Protein 9HAG (pdb70)

B-factor: mean 49.77, std 20.73, range [23.41, 167.49]

Secondary structure (DSSP, 8-state):
--S-GGGGG-S-SEEEEE-TTS-EEEEEEEEEEEETTEEEEEEEEE-TTS-EEEEEEEEEE-TTS-EEEEEE-TTS-EEEEEEEE-SSSEEEEEEEETTS-EEEEEEEEPP-

Foldseek 3Di:
DADQPCLQVDDAQKKWKAFPVGDIKIKHKDWDDDDNFKTKIWIWIAHPVGDIFIWIKMWGADPVRWIKIWIAGPVGKIKIWTWHDDDSFKIWIWIAIPVRDIGIIMIGHDHD

Solvent-accessible surface area: 6719 Å² total; per-residue (Å²): 109,70,20,88,12,125,48,21,35,32,47,46,100,107,7,33,5,35,85,178,119,45,46,141,5,61,31,53,45,138,26,55,144,70,48,106,113,115,1,57,3,56,17,46,31,66,34,66,152,51,78,88,48,104,7,37,19,10,12,61,62,37,117,137,26,48,6,91,16,56,5,54,35,119,110,60,50,24,1,80,8,28,17,68,73,96,67,100,93,24,25,55,3,48,5,49,68,97,109,47,77,158,49,75,11,41,38,49,98,61,80,157

Structure (mmCIF, N/CA/C/O backbone):
data_9HAG
#
_entry.id   9HAG
#
_cell.length_a   35.140
_cell.length_b   51.280
_cell.length_c   70.720
_cell.angle_alpha   90.000
_cell.angle_beta   90.000
_cell.angle_gamma   90.000
#
_symmetry.space_group_name_H-M   'P 21 21 21'
#
loop_
_entity.id
_entity.type
_entity.pdbx_description
1 polymer BBF-14
2 non-polymer 'HEXAETHYLENE GLYCOL'
3 non-polymer 'POTASSIUM ION'
4 water water
#
loop_
_atom_site.group_PDB
_atom_site.id
_atom_site.type_symbol
_atom_site.label_atom_id
_atom_site.label_alt_id
_atom_site.label_comp_id
_atom_site.label_asym_id
_atom_site.label_entity_id
_atom_site.label_seq_id
_atom_site.pdbx_PDB_ins_code
_atom_site.Cartn_x
_atom_site.Cartn_y
_atom_site.Cartn_z
_atom_site.occupancy
_atom_site.B_iso_or_equiv
_atom_site.auth_seq_id
_atom_site.auth_comp_i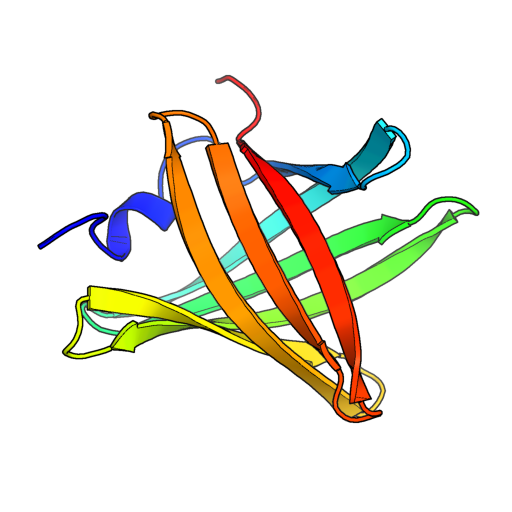d
_atom_site.auth_asym_id
_atom_site.auth_atom_id
_atom_site.pdbx_PDB_model_num
ATOM 1 N N . MET A 1 1 ? 48.75095 29.72676 10.31988 1.000 72.75589 1 MET A N 1
ATOM 2 C CA . MET A 1 1 ? 48.28631 30.92751 11.07230 1.000 71.84064 1 MET A CA 1
ATOM 3 C C . MET A 1 1 ? 46.92602 30.65786 11.69575 1.000 70.78556 1 MET A C 1
ATOM 4 O O . MET A 1 1 ? 46.74584 30.79844 12.90698 1.000 67.03439 1 MET A O 1
ATOM 8 N N . GLY A 1 2 ? 45.97342 30.26016 10.85714 1.000 68.78547 2 GLY A N 1
ATOM 9 C CA . GLY A 1 2 ? 44.64744 29.92277 11.32869 1.000 60.79675 2 GLY A CA 1
ATOM 10 C C . GLY A 1 2 ? 43.70153 31.10165 11.33381 1.000 56.97497 2 GLY A C 1
ATOM 11 O O . GLY A 1 2 ? 43.80749 31.99575 10.49121 1.000 56.50639 2 GLY A O 1
ATOM 15 N N . THR A 1 3 ? 42.77240 31.11478 12.27484 1.000 47.62198 3 THR A N 1
ATOM 16 C CA . THR A 1 3 ? 41.80171 32.19589 12.34288 1.000 44.76997 3 THR A CA 1
ATOM 17 C C . THR A 1 3 ? 42.43438 33.40762 13.01018 1.000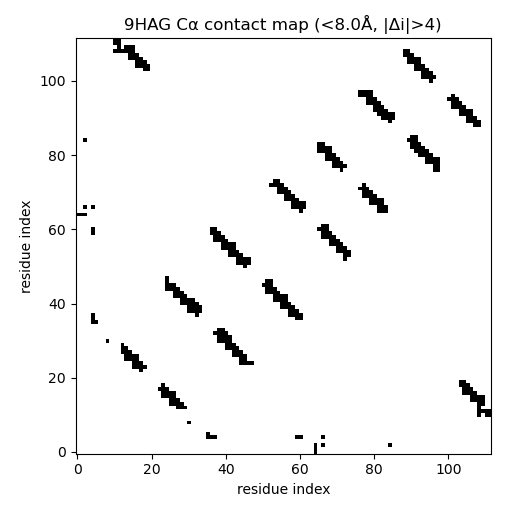 40.91568 3 THR A C 1
ATOM 18 O O . THR A 1 3 ? 42.87292 33.30882 14.16293 1.000 37.51639 3 THR A O 1
ATOM 29 N N . PRO A 1 4 ? 42.51690 34.55184 12.33183 1.000 37.49429 4 PRO A N 1
ATOM 30 C CA . PRO A 1 4 ? 43.03351 35.75663 12.98893 1.000 39.44524 4 PRO A CA 1
ATOM 31 C C . PRO A 1 4 ? 42.16463 36.14360 14.17644 1.000 37.94503 4 PRO A C 1
ATOM 32 O O . PRO A 1 4 ? 40.93535 36.05586 14.12851 1.000 34.70362 4 PRO A O 1
ATOM 43 N N . LEU A 1 5 ? 42.81617 36.59102 15.25001 1.000 32.85603 5 LEU 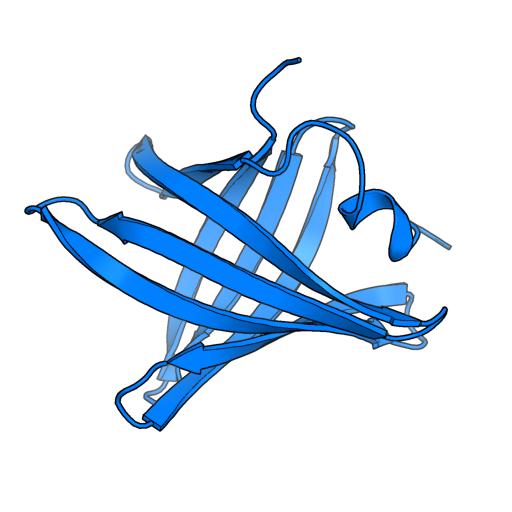A N 1
ATOM 44 C CA . LEU A 1 5 ? 42.06778 36.98894 16.43791 1.000 32.70504 5 LEU A CA 1
ATOM 45 C C . LEU A 1 5 ? 41.01862 38.04555 16.11252 1.000 35.54791 5 LEU A C 1
ATOM 46 O O . LEU A 1 5 ? 39.89017 37.98544 16.61276 1.000 31.01166 5 LEU A O 1
ATOM 62 N N . TRP A 1 6 ? 41.36788 39.03027 15.28112 1.000 29.65312 6 TRP A N 1
ATOM 63 C CA . TRP A 1 6 ? 40.40608 40.09526 15.01256 1.000 29.64852 6 TRP A CA 1
ATOM 64 C C . TRP A 1 6 ? 39.26221 39.64689 14.11646 1.000 34.27617 6 TRP A C 1
ATOM 65 O O . TRP A 1 6 ? 38.29494 40.40284 13.96234 1.000 32.91484 6 TRP A O 1
ATOM 86 N N . ALA A 1 7 ? 39.33167 38.44441 13.52923 1.000 32.46171 7 ALA A N 1
ATOM 87 C CA . ALA A 1 7 ? 38.15840 37.92070 12.83991 1.000 32.73215 7 ALA A CA 1
ATOM 88 C C . ALA A 1 7 ? 36.95112 37.90774 13.76524 1.000 32.06254 7 ALA A C 1
ATOM 89 O O . ALA A 1 7 ? 35.81051 38.07554 13.31609 1.000 33.03653 7 ALA A O 1
ATOM 96 N N . LEU A 1 8 ? 37.18000 37.73146 15.06262 1.000 28.18435 8 LEU A N 1
ATOM 97 C CA . LEU A 1 8 ? 36.07436 37.67365 16.00396 1.000 27.18131 8 LEU A CA 1
ATOM 98 C C . LEU A 1 8 ? 35.35947 39.00946 16.15884 1.000 32.67309 8 LEU A C 1
ATOM 99 O O . LEU A 1 8 ? 34.30160 39.06179 16.80362 1.000 30.71283 8 LEU A O 1
ATOM 115 N N . LEU A 1 9 ? 35.89282 40.08163 15.58128 1.000 28.63035 9 LEU A N 1
ATOM 116 C CA . LEU A 1 9 ? 35.32954 41.40687 15.79091 1.000 30.10825 9 LEU A CA 1
ATOM 117 C C . LEU A 1 9 ? 34.23853 41.77429 14.79952 1.000 36.22674 9 LEU A C 1
ATOM 118 O O . LEU A 1 9 ? 33.58055 42.80369 14.98438 1.000 32.94403 9 LEU A O 1
ATOM 134 N N . GLY A 1 10 ? 34.04317 40.99400 13.74355 1.000 34.56512 10 GLY A N 1
ATOM 135 C CA . GLY A 1 10 ? 33.23995 41.44258 12.63183 1.000 38.45167 10 GLY A CA 1
ATOM 136 C C . GLY A 1 10 ? 31.78731 41.06904 12.76531 1.000 47.75328 10 GLY A C 1
ATOM 137 O O . GLY A 1 10 ? 31.33500 40.53911 13.78376 1.000 40.78446 10 GLY A O 1
ATOM 141 N N . GLY A 1 11 ? 31.05151 41.35611 11.69104 1.000 47.26154 11 GLY A N 1
ATOM 142 C CA . GLY A 1 11 ? 29.68065 40.92437 11.56182 1.000 48.21065 11 GLY A CA 1
ATOM 143 C C . GLY A 1 11 ? 28.86521 41.45289 12.71497 1.000 44.20923 11 GLY A C 1
ATOM 144 O O . GLY A 1 11 ? 29.37814 42.18843 13.56845 1.000 45.86661 11 GLY A O 1
ATOM 148 N N . PRO A 1 12 ? 27.57773 41.11863 12.76543 1.000 43.50983 12 PRO A N 1
ATOM 149 C CA . PRO A 1 12 ?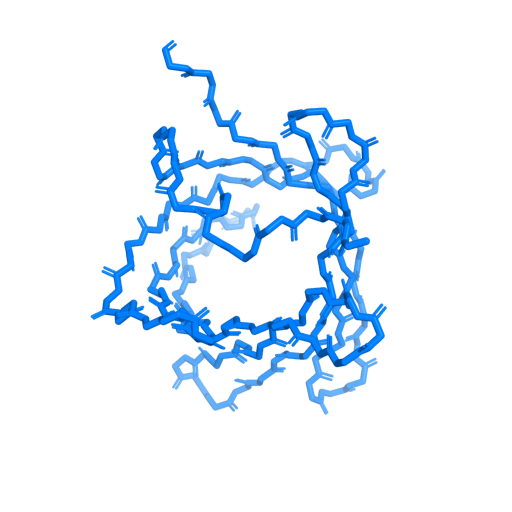 26.78225 41.52038 13.93055 1.000 38.63847 12 PRO A CA 1
ATOM 150 C C . PRO A 1 12 ? 27.34913 40.87566 15.18302 1.000 35.68516 12 PRO A C 1
ATOM 151 O O . PRO A 1 12 ? 27.80736 39.73251 15.15855 1.000 32.47391 12 PRO A O 1
ATOM 162 N N . TRP A 1 13 ? 27.32809 41.61697 16.28345 1.000 32.87527 13 TRP A N 1
ATOM 163 C CA . TRP A 1 13 ? 27.81348 41.09089 17.56047 1.000 33.93712 13 TRP A CA 1
ATOM 164 C C . TRP A 1 13 ? 26.69979 40.33125 18.27895 1.000 34.90185 13 TRP A C 1
ATOM 165 O O . TRP A 1 13 ? 26.23519 40.69237 19.35604 1.000 32.64752 13 TRP A O 1
ATOM 186 N N . ARG A 1 14 ? 26.25330 39.26668 17.62618 1.000 34.75785 14 ARG A N 1
ATOM 187 C CA . ARG A 1 14 ? 25.23262 38.39436 18.17792 1.000 35.70561 14 ARG A CA 1
ATOM 188 C C . ARG A 1 14 ? 25.38150 37.04294 17.50243 1.000 38.86178 14 ARG A C 1
ATOM 189 O O . ARG A 1 14 ? 25.73217 36.96539 16.32155 1.000 37.05579 14 ARG A O 1
ATOM 210 N N . GLY A 1 15 ? 25.16684 35.98990 18.27077 1.000 33.54979 15 GLY A N 1
ATOM 211 C CA . GLY A 1 15 ? 25.29590 34.65909 17.73145 1.000 35.90725 15 GLY A CA 1
ATOM 212 C C . GLY A 1 15 ? 24.39215 33.70610 18.46621 1.000 34.66580 15 GLY A C 1
ATOM 213 O O . GLY A 1 15 ? 23.62117 34.11882 19.33487 1.000 33.66452 15 GLY A O 1
ATOM 217 N N . THR A 1 16 ? 24.46934 32.42938 18.11278 1.000 34.89741 16 THR A N 1
ATOM 218 C CA . THR A 1 16 ? 23.71170 31.38878 18.78211 1.000 34.03984 16 THR A CA 1
ATOM 219 C C . THR A 1 16 ? 24.65986 30.26623 19.17063 1.000 31.12424 16 THR A C 1
ATOM 220 O O . THR A 1 16 ? 25.47731 29.82933 18.35417 1.000 31.19292 16 THR A O 1
ATOM 231 N N . ALA A 1 17 ? 24.53904 29.80606 20.41197 1.000 28.93546 17 ALA A N 1
ATOM 232 C CA . ALA A 1 17 ? 25.21316 28.60129 20.87262 1.000 28.90802 17 ALA A CA 1
ATOM 233 C C . ALA A 1 17 ? 24.26146 27.42414 20.70191 1.000 31.90871 17 ALA A C 1
ATOM 234 O O . ALA A 1 17 ? 23.10763 27.50259 21.11934 1.000 31.78765 17 ALA A O 1
ATOM 241 N N . THR A 1 18 ? 24.73951 26.34278 20.09594 1.000 30.43271 18 THR A N 1
ATOM 242 C CA . THR A 1 18 ? 23.98012 25.10238 19.99186 1.000 28.30641 18 THR A CA 1
ATOM 243 C C . THR A 1 18 ? 24.65677 24.04475 20.85051 1.000 31.06934 18 THR A C 1
ATOM 244 O O . THR A 1 18 ? 25.86851 23.81072 20.72899 1.000 28.56039 18 THR A O 1
ATOM 255 N N . TYR A 1 19 ? 23.87854 23.43378 21.72811 1.000 31.90096 19 TYR A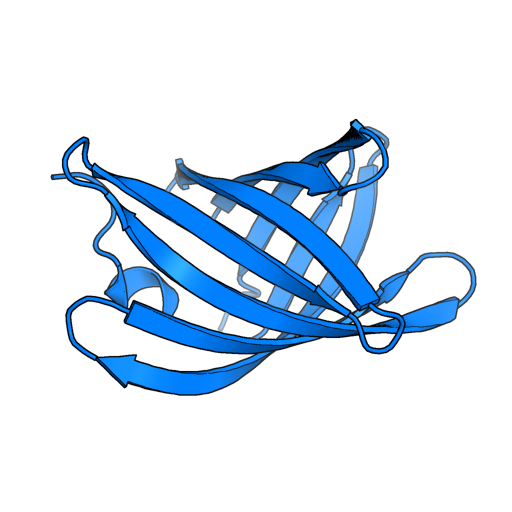 N 1
ATOM 256 C CA . TYR A 1 19 ? 24.34322 22.38358 22.60777 1.000 32.10544 19 TYR A CA 1
ATOM 257 C C . TYR A 1 19 ? 24.17423 21.02170 21.94596 1.000 33.04187 19 TYR A C 1
ATOM 258 O O . TYR A 1 19 ? 23.56063 20.87491 20.88844 1.000 34.10088 19 TYR A O 1
ATOM 276 N N . GLU A 1 20 ? 24.70050 20.00848 22.62577 1.000 35.37800 20 GLU A N 1
ATOM 277 C CA . GLU A 1 20 ? 24.71267 18.65617 22.09232 1.000 37.44295 20 GLU A CA 1
ATOM 278 C C . GLU A 1 20 ? 23.30956 18.14430 21.79641 1.000 39.06493 20 GLU A C 1
ATOM 279 O O . GLU A 1 20 ? 23.10536 17.40202 20.82776 1.000 37.19829 20 GLU A O 1
ATOM 291 N N . ASP A 1 21 ? 22.32933 18.52545 22.60432 1.000 35.97184 21 ASP A N 1
ATOM 292 C CA . ASP A 1 21 ? 20.97715 18.02173 22.42113 1.000 40.47202 21 ASP A CA 1
ATOM 293 C C . ASP A 1 21 ? 20.15139 18.87937 21.46992 1.000 40.22282 21 ASP A C 1
ATOM 294 O O . ASP A 1 21 ? 18.94846 18.64410 21.33617 1.000 38.21332 21 ASP A O 1
ATOM 303 N N . GLY A 1 22 ? 20.76399 19.85937 20.80975 1.000 37.50452 22 GLY A N 1
ATOM 304 C CA . GLY A 1 22 ? 20.05937 20.70220 19.87508 1.000 38.24241 22 GLY A CA 1
ATOM 305 C C . GLY A 1 22 ? 19.53509 21.99086 20.46135 1.000 39.86991 22 GLY A C 1
ATOM 306 O O . GLY A 1 22 ? 19.08046 22.85616 19.70189 1.000 37.72276 22 GLY A O 1
ATOM 310 N N . THR A 1 23 ? 19.57046 22.13545 21.78340 1.000 36.23804 23 THR A N 1
ATOM 311 C CA . THR A 1 23 ? 19.15793 23.37715 22.41739 1.000 38.98998 23 THR A CA 1
ATOM 312 C C . THR A 1 23 ? 20.02146 24.53549 21.93130 1.000 33.52432 23 THR A C 1
ATOM 313 O O . THR A 1 23 ? 21.23346 24.39690 21.74009 1.000 36.21021 23 THR A O 1
ATOM 324 N N . LYS A 1 24 ? 19.39186 25.68539 21.73253 1.000 30.52384 24 LYS A N 1
ATOM 325 C CA . LYS A 1 24 ? 20.08939 26.88111 21.28448 1.000 33.46840 24 LYS A CA 1
ATOM 326 C C . LYS A 1 24 ? 19.89949 28.00515 22.28874 1.000 34.75695 24 LYS A C 1
ATOM 327 O O . LYS A 1 24 ? 18.83338 28.14025 22.90333 1.000 33.32540 24 LYS A O 1
ATOM 346 N N . VAL A 1 25 ? 20.95223 28.79501 22.44753 1.000 33.75760 25 VAL A N 1
ATOM 347 C CA . VAL A 1 25 ? 20.98603 29.93751 23.34515 1.000 35.90891 25 VAL A CA 1
ATOM 348 C C . VAL A 1 25 ? 21.50646 31.11431 22.54014 1.000 36.38167 25 VAL A C 1
ATOM 349 O O . VAL A 1 25 ? 22.43121 30.96557 21.73262 1.000 34.69896 25 VAL A O 1
ATOM 362 N N . THR A 1 26 ? 20.90248 32.27619 22.74100 1.000 35.26853 26 THR A N 1
ATOM 363 C CA . THR A 1 26 ? 21.32776 33.47423 22.03919 1.000 34.05511 26 THR A CA 1
ATOM 364 C C . THR A 1 26 ? 22.42976 34.14236 22.84745 1.000 34.59071 26 THR A C 1
ATOM 365 O O . THR A 1 26 ? 22.32401 34.27263 24.07208 1.000 33.26205 26 THR A O 1
ATOM 376 N N . LEU A 1 27 ? 23.49242 34.54128 22.15892 1.000 31.17215 27 LEU A N 1
ATOM 377 C CA . LEU A 1 27 ? 24.57956 35.30273 22.75264 1.000 32.49249 27 LEU A CA 1
ATOM 378 C C . LEU A 1 27 ? 24.57397 36.70154 22.15441 1.000 34.52629 27 LEU A C 1
ATOM 379 O O . LEU A 1 27 ? 24.61097 36.85594 20.92802 1.000 35.95876 27 LEU A O 1
ATOM 395 N N . ASP A 1 28 ? 24.52247 37.70840 23.01823 1.000 36.89230 28 ASP A N 1
ATOM 396 C CA . ASP A 1 28 ? 24.69899 39.10758 22.64711 1.000 37.79467 28 ASP A CA 1
ATOM 397 C C . ASP A 1 28 ? 25.95403 39.61384 23.34247 1.000 37.95090 28 ASP A C 1
ATOM 398 O O . ASP A 1 28 ? 26.11998 39.39810 24.54658 1.000 39.17875 28 ASP A O 1
ATOM 407 N N . TYR A 1 29 ? 26.84885 40.26211 22.59960 1.000 36.84341 29 TYR A N 1
ATOM 408 C CA . TYR A 1 29 ? 28.11260 40.66372 23.20254 1.000 35.87443 29 TYR A CA 1
ATOM 409 C C . TYR A 1 29 ? 28.51637 42.06104 22.74424 1.000 37.50117 29 TYR A C 1
ATOM 410 O O . TYR A 1 29 ? 27.99353 42.61513 21.77289 1.000 34.30846 29 TYR A O 1
ATOM 428 N N . ARG A 1 30 ? 29.43496 42.63968 23.50909 1.000 31.21102 30 ARG A N 1
ATOM 429 C CA . ARG A 1 30 ? 29.94235 43.97911 23.24758 1.000 31.95573 30 ARG A CA 1
ATOM 430 C C . ARG A 1 30 ? 31.41736 43.98738 23.59843 1.000 34.39074 30 ARG A C 1
ATOM 431 O O . ARG A 1 30 ? 31.77147 43.70875 24.74775 1.000 33.37949 30 ARG A O 1
ATOM 452 N N . TYR A 1 31 ? 32.26337 44.30345 22.62144 1.000 31.22909 31 TYR A N 1
ATOM 453 C CA . TYR A 1 31 ? 33.69474 44.39925 22.87669 1.000 29.67083 31 TYR A CA 1
ATOM 454 C C . TYR A 1 31 ? 33.99150 45.67813 23.64100 1.000 32.33255 31 TYR A C 1
ATOM 455 O O . TYR A 1 31 ? 33.47911 46.75577 23.31009 1.000 34.43606 31 TYR A O 1
ATOM 473 N N . THR A 1 32 ? 34.80176 45.54496 24.68722 1.000 30.74795 32 THR A N 1
ATOM 474 C CA . THR A 1 32 ? 35.15797 46.64733 25.55871 1.000 34.55052 32 THR A CA 1
ATOM 475 C C . THR A 1 32 ? 36.63009 47.00842 25.47269 1.000 36.77389 32 THR A C 1
ATOM 476 O O . THR A 1 32 ? 36.98915 48.15007 25.77491 1.000 39.85307 32 THR A O 1
ATOM 487 N N . ARG A 1 33 ? 37.47706 46.07883 25.04401 1.000 30.33351 33 ARG A N 1
ATOM 488 C CA . ARG A 1 33 ? 38.89106 46.33570 24.83870 1.000 33.32331 33 ARG A CA 1
ATOM 489 C C . ARG A 1 33 ? 39.34327 45.57728 23.60686 1.000 30.40270 33 ARG A C 1
ATOM 490 O O . ARG A 1 33 ? 39.00878 44.40156 23.43461 1.000 32.01237 33 ARG A O 1
ATOM 511 N N . VAL A 1 34 ? 40.10558 46.25088 22.75143 1.000 33.31106 34 VAL A N 1
ATOM 512 C CA . VAL A 1 34 ? 40.65628 45.61902 21.56084 1.000 29.38658 34 VAL A CA 1
ATOM 513 C C . VAL A 1 34 ? 42.10651 46.05065 21.41520 1.000 32.94791 34 VAL A C 1
ATOM 514 O O . VAL A 1 34 ? 42.39593 47.24815 21.31674 1.000 33.29405 34 VAL A O 1
ATOM 527 N N . SER A 1 35 ? 43.01408 45.08874 21.41840 1.000 31.61357 35 SER A N 1
ATOM 528 C CA . SER A 1 35 ? 44.40645 45.31600 21.06492 1.000 33.17959 35 SER A CA 1
ATOM 529 C C . SER A 1 35 ? 44.81250 44.21878 20.10764 1.000 31.52403 35 SER A C 1
ATOM 530 O O . SER A 1 35 ? 44.10119 43.21444 19.96280 1.000 32.83731 35 SER A O 1
ATOM 538 N N . PRO A 1 36 ? 45.92974 44.38407 19.39660 1.000 36.73014 36 PRO A N 1
ATOM 539 C CA . PRO A 1 36 ? 46.34895 43.35272 18.43526 1.000 36.90267 36 PRO A CA 1
ATOM 540 C C . PRO A 1 36 ? 46.38760 41.95632 19.02571 1.000 36.69141 36 PRO A C 1
ATOM 541 O O . PRO A 1 36 ? 46.13996 40.97235 18.30834 1.000 35.42504 36 PRO A O 1
ATOM 552 N N . ASP A 1 37 ? 46.66656 41.83598 20.32104 1.000 33.55680 37 ASP A N 1
ATOM 553 C CA . ASP A 1 37 ? 46.88376 40.53396 20.93477 1.000 39.39599 37 ASP A CA 1
ATOM 554 C C . ASP A 1 37 ? 45.83671 40.16684 21.97370 1.000 37.57405 37 ASP A C 1
ATOM 555 O O . ASP A 1 37 ? 45.94242 39.09932 22.58119 1.000 35.21628 37 ASP A O 1
ATOM 564 N N . ARG A 1 38 ? 44.81872 40.99580 22.19512 1.000 35.38062 38 ARG A N 1
ATOM 565 C CA . ARG A 1 38 ? 43.84909 40.61503 23.21221 1.000 29.59588 38 ARG A CA 1
ATOM 566 C C . ARG A 1 38 ? 42.54123 41.36091 23.01015 1.000 28.86393 38 ARG A C 1
ATOM 567 O O . ARG A 1 38 ? 42.53065 42.56092 22.71872 1.000 30.27486 38 ARG A O 1
ATOM 588 N N . LEU A 1 39 ? 41.44895 40.62903 23.16810 1.000 31.73197 39 LEU A N 1
ATOM 589 C CA . LEU A 1 39 ? 40.11128 41.19337 23.14388 1.000 29.76583 39 LEU A CA 1
ATOM 590 C C . LEU A 1 39 ? 39.44801 40.97319 24.49215 1.000 31.49147 39 LEU A C 1
ATOM 591 O O . LEU A 1 39 ? 39.75666 40.01687 25.20751 1.000 28.61202 39 LEU A O 1
ATOM 607 N N . ARG A 1 40 ? 38.52873 41.86871 24.83355 1.000 31.92740 40 ARG A N 1
ATOM 608 C CA . ARG A 1 40 ? 37.65862 41.65179 25.97319 1.000 31.38333 40 ARG A CA 1
ATOM 609 C C . ARG A 1 40 ? 36.24213 42.01202 25.56753 1.000 27.03670 40 ARG A C 1
ATOM 610 O 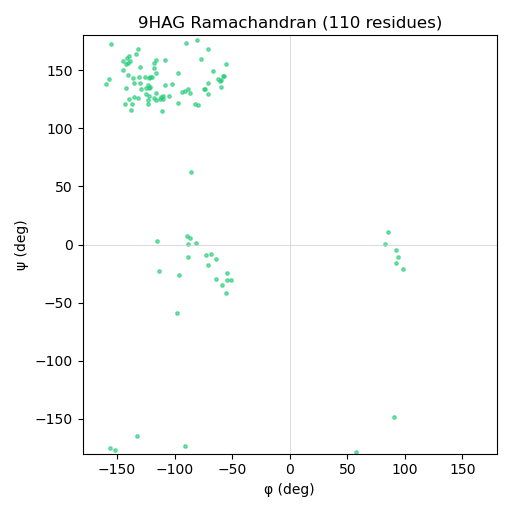O . ARG A 1 40 ? 36.02898 43.01250 24.88398 1.000 28.83298 40 ARG A O 1
ATOM 631 N N . ALA A 1 41 ? 35.27739 41.20455 25.99708 1.000 32.46913 41 ALA A N 1
ATOM 632 C CA . ALA A 1 41 ? 33.88116 41.46196 25.67464 1.000 28.71936 41 ALA A CA 1
ATOM 633 C C . ALA A 1 41 ? 32.99827 41.15590 26.87475 1.000 34.61282 41 ALA A C 1
ATOM 634 O O . ALA A 1 41 ? 33.27748 40.25114 27.65838 1.000 32.30699 41 ALA A O 1
ATOM 641 N N . ASP A 1 42 ? 31.93489 41.93942 27.02024 1.000 33.61206 42 ASP A N 1
ATOM 642 C CA . ASP A 1 42 ? 30.84678 41.59404 27.92165 1.000 35.21844 42 ASP A CA 1
ATOM 643 C C . ASP A 1 42 ? 29.82124 40.79758 27.12847 1.000 35.47452 42 ASP A C 1
ATOM 644 O O . ASP A 1 42 ? 29.45562 41.18389 26.01470 1.000 33.77756 42 ASP A O 1
ATOM 653 N N . VAL A 1 43 ? 29.37861 39.67853 27.68915 1.000 35.91954 43 VAL A N 1
ATOM 654 C CA . VAL A 1 43 ? 28.51583 38.73852 26.98504 1.000 37.04283 43 VAL A CA 1
ATOM 655 C C . VAL A 1 43 ? 27.26835 38.51256 27.81839 1.000 37.87293 43 VAL A C 1
ATOM 656 O O . VAL A 1 43 ? 27.36116 38.29936 29.03016 1.000 41.61364 43 VAL A 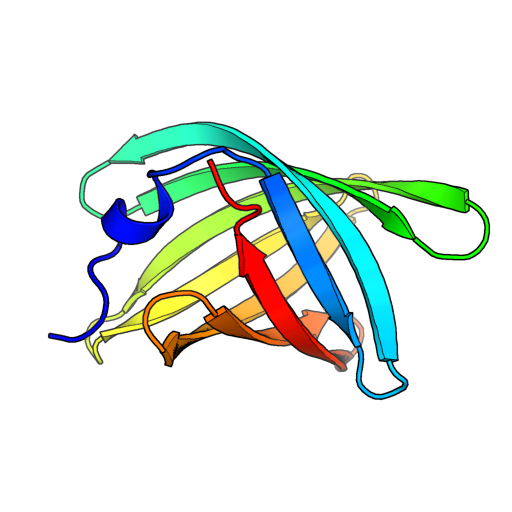O 1
ATOM 669 N N . THR A 1 44 ? 26.10886 38.54825 27.17173 1.000 40.92570 44 THR A N 1
ATOM 670 C CA . THR A 1 44 ? 24.84406 38.22072 27.80961 1.000 43.20410 44 THR A CA 1
ATOM 671 C C . THR A 1 44 ? 24.19418 37.07635 27.04807 1.000 40.44213 44 THR A C 1
ATOM 672 O O . THR A 1 44 ? 24.14085 37.09393 25.81632 1.000 39.33941 44 THR A O 1
ATOM 683 N N . TYR A 1 45 ? 23.68763 36.09531 27.77325 1.000 42.71873 45 TYR A N 1
ATOM 684 C CA . TYR A 1 45 ? 22.90536 35.04208 27.15216 1.000 47.88148 45 TYR A CA 1
ATOM 685 C C . TYR A 1 45 ? 21.81565 34.63491 28.12489 1.000 54.59217 45 TYR A C 1
ATOM 686 O O . TYR A 1 45 ? 21.96818 34.76132 29.34260 1.000 55.23303 45 TYR A O 1
ATOM 704 N N . THR A 1 46 ? 20.69568 34.19379 27.57853 1.000 59.06219 46 THR A N 1
ATOM 705 C CA . THR A 1 46 ? 19.59536 33.69895 28.38950 1.000 67.85091 46 THR A CA 1
ATOM 706 C C . THR A 1 46 ? 19.47432 32.19829 28.17415 1.000 73.47662 46 THR A C 1
ATOM 707 O O . THR A 1 46 ? 19.15438 31.75008 27.06725 1.000 68.32976 46 THR A O 1
ATOM 718 N N . THR A 1 47 ? 19.72191 31.43141 29.23575 1.000 79.90612 47 THR A N 1
ATOM 719 C CA . THR A 1 47 ? 19.68715 29.98905 29.15180 1.000 88.56765 47 THR A CA 1
ATOM 720 C C . THR A 1 47 ? 18.25424 29.50799 28.97859 1.000 102.66754 47 THR A C 1
ATOM 721 O O . THR A 1 47 ? 17.29861 30.27149 29.14075 1.000 92.86805 47 THR A O 1
ATOM 732 N N . PRO A 1 48 ? 18.07712 28.23134 28.65259 1.000 137.66528 48 PRO A N 1
ATOM 733 C CA . PRO A 1 48 ? 16.76006 27.60856 28.83178 1.000 139.55047 48 PRO A CA 1
ATOM 734 C C . PRO A 1 48 ? 16.34225 27.73912 30.28652 1.000 140.31866 48 PRO A C 1
ATOM 735 O O . PRO A 1 48 ? 17.17848 27.69126 31.19119 1.000 139.08324 48 PRO A O 1
ATOM 746 N N . ASP A 1 49 ? 15.04312 27.91500 30.51135 1.000 125.61136 49 ASP A N 1
ATOM 747 C CA . ASP A 1 49 ? 14.45271 28.12332 31.82879 1.000 121.43355 49 ASP A CA 1
ATOM 748 C C . ASP A 1 49 ? 14.57131 29.58789 32.24074 1.000 117.63652 49 ASP A C 1
ATOM 749 O O . ASP A 1 49 ? 14.17451 29.93436 33.36058 1.000 117.60216 49 ASP A O 1
ATOM 758 N N . GLY A 1 50 ? 15.14438 30.44915 31.40202 1.000 112.37496 50 GLY A N 1
ATOM 759 C CA . GLY A 1 50 ? 14.95444 31.87721 31.53476 1.000 101.46614 50 GLY A CA 1
ATOM 760 C C . GLY A 1 50 ? 15.96761 32.62914 32.36812 1.000 93.32198 50 GLY A C 1
ATOM 761 O O . GLY A 1 50 ? 15.87357 33.86150 32.45130 1.000 84.52410 50 GLY A O 1
ATOM 765 N N . THR A 1 51 ? 16.91184 31.94769 33.00953 1.000 102.04413 51 THR A N 1
ATOM 766 C CA . THR A 1 51 ? 17.97703 32.67104 33.68709 1.000 103.98541 51 THR A CA 1
ATOM 767 C C . THR A 1 51 ? 18.73601 33.51467 32.67005 1.000 100.88103 51 THR A C 1
ATOM 768 O O . THR A 1 51 ? 19.04140 33.05677 31.56595 1.000 98.17639 51 THR A O 1
ATOM 779 N N . THR A 1 52 ? 19.02116 34.76133 33.03085 1.000 88.58114 52 THR A N 1
ATOM 780 C CA . THR A 1 52 ? 19.86479 35.62758 32.21998 1.000 70.67806 52 THR A CA 1
ATOM 781 C C . THR A 1 52 ? 21.22939 35.72554 32.88491 1.000 66.04511 52 THR A C 1
ATOM 782 O O . THR A 1 52 ? 21.32452 36.01971 34.08183 1.000 68.76079 52 THR A O 1
ATOM 793 N N . LEU A 1 53 ? 22.27863 35.46448 32.11371 1.000 62.95316 53 LEU A N 1
ATOM 794 C CA . LEU A 1 53 ? 23.63591 35.43255 32.63318 1.000 58.31061 53 LEU A CA 1
ATOM 795 C C . LEU A 1 53 ? 24.49660 36.43200 31.88351 1.000 52.49709 53 LEU A C 1
ATOM 796 O O . LEU A 1 53 ? 24.33472 36.62606 30.67620 1.000 51.01915 53 LEU A O 1
ATOM 812 N N . GLU A 1 54 ? 25.40476 37.06199 32.61381 1.000 51.02699 54 GLU A N 1
ATOM 813 C CA . GLU A 1 54 ? 26.38984 37.97092 32.05821 1.000 44.80703 54 GLU A CA 1
ATOM 814 C C . GLU A 1 54 ? 27.76443 37.41441 32.37751 1.000 45.31868 54 GLU A C 1
ATOM 815 O O . GLU A 1 54 ? 27.96438 36.78955 33.42258 1.000 48.52953 54 GLU A O 1
ATOM 827 N N . ALA A 1 55 ? 28.69148 37.59639 31.45049 1.000 42.27566 55 ALA A N 1
ATOM 828 C CA . ALA A 1 55 ? 30.07269 37.21926 31.66907 1.000 42.18814 55 ALA A CA 1
ATOM 829 C C . ALA A 1 55 ? 30.94750 38.27084 31.01244 1.000 41.57247 55 ALA A C 1
ATOM 830 O O . ALA A 1 55 ? 30.52793 38.98120 30.09232 1.000 40.77033 55 ALA A O 1
ATOM 837 N N . THR A 1 56 ? 32.16292 38.37497 31.52801 1.000 37.76810 56 THR A N 1
ATOM 838 C CA . THR A 1 56 ? 33.22503 39.16652 30.93193 1.000 36.94076 56 THR A CA 1
ATOM 839 C C . THR A 1 56 ? 34.24062 38.17257 30.39474 1.000 38.78347 56 THR A C 1
ATOM 840 O O . THR A 1 56 ? 34.71997 37.32068 31.14757 1.000 37.14631 56 THR A O 1
ATOM 851 N N . VAL A 1 57 ? 34.56680 38.27465 29.10877 1.000 35.49744 57 VAL A N 1
ATOM 852 C CA . VAL A 1 57 ? 35.38056 37.27006 28.43452 1.000 34.48314 57 VAL A CA 1
ATOM 853 C C . VAL A 1 57 ? 36.61515 37.93515 27.84549 1.000 33.92220 57 VAL A C 1
ATOM 854 O O . VAL A 1 57 ? 36.50873 38.92830 27.11866 1.000 33.61506 57 VAL A O 1
ATOM 867 N N . ASP A 1 58 ? 37.77974 37.37957 28.16203 1.000 36.59513 58 ASP A N 1
ATOM 868 C CA . ASP A 1 58 ? 39.04336 37.76179 27.55145 1.000 32.37065 58 ASP A CA 1
ATOM 869 C C . ASP A 1 58 ? 39.43565 36.71887 26.51745 1.000 31.02897 58 ASP A C 1
ATOM 870 O O . ASP A 1 58 ? 39.28193 35.51462 26.74253 1.000 29.97459 58 ASP A O 1
ATOM 879 N N . LEU A 1 59 ? 39.92809 37.18481 25.37868 1.000 29.77576 59 LEU A N 1
ATOM 880 C CA . LEU A 1 59 ? 40.28475 36.28857 24.29245 1.000 32.71096 59 LEU A CA 1
ATOM 881 C C . LEU A 1 59 ? 41.67935 36.62306 23.79066 1.000 29.56468 59 LEU A C 1
ATOM 882 O O . LEU A 1 59 ? 42.06778 37.79109 23.74110 1.000 28.80644 59 LEU A O 1
ATOM 898 N N . TRP A 1 60 ? 42.42552 35.59218 23.41318 1.000 27.95659 60 TRP A N 1
ATOM 899 C CA . TRP A 1 60 ? 43.75938 35.78597 22.86058 1.000 28.61105 60 TRP A CA 1
ATOM 900 C C . TRP A 1 60 ? 44.06819 34.57223 22.00109 1.000 30.12051 60 TRP A C 1
ATOM 901 O O . TRP A 1 60 ? 43.32277 33.59617 21.98359 1.000 27.07154 60 TRP A O 1
ATOM 922 N N . LYS A 1 61 ? 45.18874 34.64150 21.29471 1.000 30.98887 61 LYS A N 1
ATOM 923 C CA . LYS A 1 61 ? 45.63694 33.56472 20.42210 1.000 33.21129 61 LYS A CA 1
ATOM 924 C C . LYS A 1 61 ? 47.02650 33.16620 20.88750 1.000 30.98739 61 LYS A C 1
ATOM 925 O O . LYS A 1 61 ? 47.92501 34.01267 20.95989 1.000 30.39785 61 LYS A O 1
ATOM 944 N N . ASP A 1 62 ? 47.18677 31.90697 21.26865 1.000 33.36639 62 ASP A N 1
ATOM 945 C CA . ASP A 1 62 ? 48.46912 31.48339 21.80262 1.000 34.49344 62 ASP A CA 1
ATOM 946 C C . ASP A 1 62 ? 49.43043 31.21851 20.64565 1.000 35.25870 62 ASP A C 1
ATOM 947 O O . ASP A 1 62 ? 49.07531 31.31625 19.46449 1.000 34.31367 62 ASP A O 1
ATOM 956 N N . ALA A 1 63 ? 50.67566 30.89576 20.99176 1.000 37.76957 63 ALA A N 1
ATOM 957 C CA . ALA A 1 63 ? 51.71820 30.78504 19.98093 1.000 39.02449 63 ALA A CA 1
ATOM 958 C C . ALA A 1 63 ? 51.54172 29.56091 19.09192 1.000 38.90833 63 ALA A C 1
ATOM 959 O O . ALA A 1 63 ? 52.15679 29.49983 18.01881 1.000 37.13820 63 ALA A O 1
ATOM 966 N N . ASN A 1 64 ? 50.74902 28.57278 19.52160 1.000 33.41004 64 ASN A N 1
ATOM 967 C CA . ASN A 1 64 ? 50.37071 27.47178 18.64280 1.000 35.53798 64 ASN A CA 1
ATOM 968 C C . ASN A 1 64 ? 49.21763 27.85439 17.72898 1.000 36.46579 64 ASN A C 1
ATOM 969 O O . ASN A 1 64 ? 48.75894 27.01955 16.94313 1.000 39.78129 64 ASN A O 1
ATOM 980 N N . GLY A 1 65 ? 48.73925 29.08835 17.82184 1.000 35.72279 65 GLY A N 1
ATOM 981 C CA . GLY A 1 65 ? 47.65551 29.55408 16.98670 1.000 38.71851 65 GLY A CA 1
ATOM 982 C C . GLY A 1 65 ? 46.27274 29.24814 17.50653 1.000 34.45836 65 GLY A C 1
ATOM 983 O O . GLY A 1 65 ? 45.29586 29.43759 16.77156 1.000 38.46582 65 GLY A O 1
ATOM 987 N N . VAL A 1 66 ? 46.15551 28.79544 18.74725 1.000 33.15517 66 VAL A N 1
ATOM 988 C CA . VAL A 1 66 ? 44.87031 28.42362 19.32084 1.000 31.32125 66 VAL A CA 1
ATOM 989 C C . VAL A 1 66 ? 44.22814 29.66401 19.91665 1.000 29.72787 66 VAL A C 1
ATOM 990 O O . VAL A 1 66 ? 44.86180 30.39711 20.68327 1.000 29.34678 66 VAL A O 1
ATOM 1003 N N . ILE A 1 67 ? 42.96690 29.89872 19.57430 1.000 28.23793 67 ILE A N 1
ATOM 1004 C CA . ILE A 1 67 ? 42.21204 30.96338 20.21699 1.000 25.52044 67 ILE A CA 1
ATOM 1005 C C . ILE A 1 67 ? 41.68283 30.43593 21.54357 1.000 26.19401 67 ILE A C 1
ATOM 1006 O O . ILE A 1 67 ? 40.97743 29.42352 21.59228 1.000 27.82661 67 ILE A O 1
ATOM 1022 N N . ARG A 1 68 ? 42.07017 31.09788 22.62341 1.000 29.61319 68 ARG A N 1
ATOM 1023 C CA . ARG A 1 68 ? 41.69916 30.72843 23.97436 1.000 27.63113 68 ARG A CA 1
ATOM 1024 C C . ARG A 1 68 ? 40.89038 31.85585 24.58590 1.000 28.01615 68 ARG A C 1
ATOM 1025 O O . ARG A 1 68 ? 40.98086 33.00920 24.15916 1.000 25.50160 68 ARG A O 1
ATOM 1046 N N . TYR A 1 69 ? 40.08117 31.51274 25.58206 1.000 28.89441 69 TYR A N 1
ATOM 1047 C CA . TYR A 1 69 ? 39.32647 32.52204 26.30176 1.000 27.45150 69 TYR A CA 1
ATOM 1048 C C . TYR A 1 69 ? 39.28090 32.18188 27.78090 1.000 29.71327 69 TYR A C 1
ATOM 1049 O O . TYR A 1 69 ? 39.49993 31.04173 28.19722 1.000 31.36184 69 TYR A O 1
ATOM 1067 N N . HIS A 1 70 ? 38.98707 33.21087 28.56664 1.000 31.58174 70 HIS A N 1
ATOM 1068 C CA . HIS A 1 70 ? 38.80685 33.10346 30.00440 1.000 33.24727 70 HIS A CA 1
ATOM 1069 C C . HIS A 1 70 ? 37.60512 33.96285 30.35961 1.000 33.18017 70 HIS A C 1
ATOM 1070 O O . HIS A 1 70 ? 37.62961 35.17645 30.14086 1.000 33.57816 70 HIS A O 1
ATOM 1084 N N . ALA A 1 71 ? 36.54767 33.33233 30.85996 1.000 36.37112 71 ALA A N 1
ATOM 1085 C CA . ALA A 1 71 ? 35.29430 34.00642 31.17253 1.000 34.92327 71 ALA A CA 1
ATOM 1086 C C . ALA A 1 71 ? 35.13194 34.08814 32.68267 1.000 38.71828 71 ALA A C 1
ATOM 1087 O O . ALA A 1 71 ? 35.42349 33.12693 33.39792 1.000 37.39763 71 ALA A O 1
ATOM 1094 N N . THR A 1 72 ? 34.68644 35.24261 33.17007 1.000 38.03485 72 THR A N 1
ATOM 1095 C CA . THR A 1 72 ? 34.40008 35.42739 34.58374 1.000 38.16283 72 THR A CA 1
ATOM 1096 C C . THR A 1 72 ? 32.95558 35.88290 34.74120 1.000 42.24831 72 THR A C 1
ATOM 1097 O O . THR A 1 72 ? 32.46191 36.69963 33.95901 1.000 39.53929 72 THR A O 1
ATOM 1108 N N . TYR A 1 73 ? 32.27298 35.31597 35.72349 1.000 39.05797 73 TYR A N 1
ATOM 1109 C CA . TYR A 1 73 ? 30.87791 35.60575 35.98657 1.000 43.35255 73 TYR A CA 1
ATOM 1110 C C . TYR A 1 73 ? 30.73827 36.43061 37.25297 1.000 48.14547 73 TYR A C 1
ATOM 1111 O O . TYR A 1 73 ? 31.63674 36.45314 38.10106 1.000 51.51307 73 TYR A O 1
ATOM 1129 N N . PRO A 1 74 ? 29.62507 37.12727 37.41276 1.000 48.52555 74 PRO A N 1
ATOM 1130 C CA . PRO A 1 74 ? 29.45329 37.98492 38.59338 1.000 48.59818 74 PRO A CA 1
ATOM 1131 C C . PRO A 1 74 ? 29.64248 37.26980 39.92429 1.000 50.42591 74 PRO A C 1
ATOM 1132 O O . PRO A 1 74 ? 29.97270 37.89945 40.93773 1.000 49.98385 74 PRO A O 1
ATOM 1143 N N . ASP A 1 75 ? 29.43284 35.95917 39.94626 1.000 51.79072 75 ASP A N 1
ATOM 1144 C CA . ASP A 1 75 ? 29.49636 35.21583 41.19795 1.000 57.00614 75 ASP A CA 1
ATOM 1145 C C . ASP A 1 75 ? 30.89620 34.72186 41.54233 1.000 58.16049 75 ASP A C 1
ATOM 1146 O O . ASP A 1 75 ? 31.06565 34.06852 42.57772 1.000 61.29160 75 ASP A O 1
ATOM 1155 N N . GLY A 1 76 ? 31.89133 35.00992 40.71259 1.000 60.27178 76 GLY A N 1
ATOM 1156 C CA . GLY A 1 76 ? 33.24187 34.55392 40.92552 1.000 63.09420 76 GLY A CA 1
ATOM 1157 C C . GLY A 1 76 ? 33.61281 33.32280 40.12903 1.000 58.84052 76 GLY A C 1
ATOM 1158 O O . GLY A 1 76 ? 34.80636 33.07480 39.92146 1.000 62.86756 76 GLY A O 1
ATOM 1162 N N . THR A 1 77 ? 32.62830 32.54465 39.68464 1.000 57.97626 77 THR A N 1
ATOM 1163 C CA . THR A 1 77 ? 32.92804 31.40485 38.83452 1.000 53.07769 77 THR A CA 1
ATOM 1164 C C . THR A 1 77 ? 33.72547 31.85730 37.61275 1.000 50.30913 77 THR A C 1
ATOM 1165 O O . THR A 1 77 ? 33.67815 33.01779 37.19562 1.000 49.81569 77 THR A O 1
ATOM 1176 N N . SER A 1 78 ? 34.47958 30.92226 37.04479 1.000 49.02440 78 SER A N 1
ATOM 1177 C 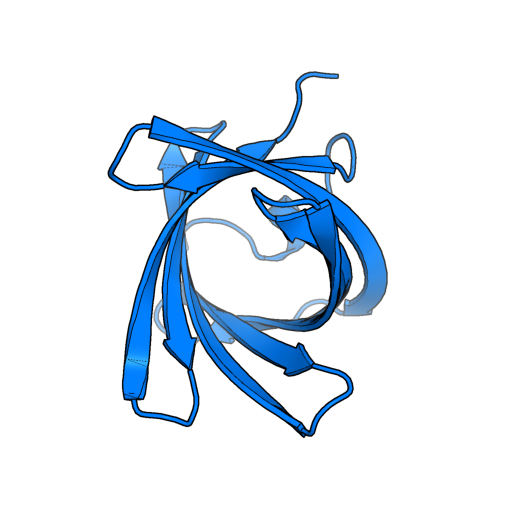CA . SER A 1 78 ? 35.28461 31.18457 35.86272 1.000 48.44280 78 SER A CA 1
ATOM 1178 C C . SER A 1 78 ? 35.17476 29.99831 34.91887 1.000 46.89656 78 SER A C 1
ATOM 1179 O O . SER A 1 78 ? 34.83095 28.88765 35.32733 1.000 47.25788 78 SER A O 1
ATOM 1187 N N . ALA A 1 79 ? 35.45123 30.25121 33.64185 1.000 41.53047 79 ALA A N 1
ATOM 1188 C CA . ALA A 1 79 ? 35.60881 29.19169 32.65534 1.000 41.71495 79 ALA A CA 1
ATOM 1189 C C . ALA A 1 79 ? 36.82234 29.50656 31.79441 1.000 39.11194 79 ALA A C 1
ATOM 1190 O O . ALA A 1 79 ? 37.09358 30.67183 31.50100 1.000 36.21737 79 ALA A O 1
ATOM 1197 N N . ASP A 1 80 ? 37.56535 28.47198 31.41731 1.000 36.73931 80 ASP A N 1
ATOM 1198 C CA . ASP A 1 80 ? 38.65691 28.58595 30.46064 1.000 33.86814 80 ASP A CA 1
ATOM 1199 C C . ASP A 1 80 ? 38.37019 27.66468 29.28818 1.000 33.48608 80 ASP A C 1
ATOM 1200 O O . ASP A 1 80 ? 37.97551 26.51207 29.48007 1.000 34.18852 80 ASP A O 1
ATOM 1209 N N . GLY A 1 81 ? 38.58011 28.15516 28.07689 1.000 29.06734 81 GLY A N 1
ATOM 1210 C CA . GLY A 1 81 ? 38.23976 27.33776 26.94021 1.000 31.58247 81 GLY A CA 1
ATOM 1211 C C . GLY A 1 81 ? 39.00588 27.70896 25.69877 1.000 32.88830 81 GLY A C 1
ATOM 1212 O O . GLY A 1 81 ? 39.89387 28.56212 25.71998 1.000 24.45258 81 GLY A O 1
ATOM 1216 N N . THR A 1 82 ? 38.64342 27.04600 24.60879 1.000 27.70497 82 THR A N 1
ATOM 1217 C CA . THR A 1 82 ? 39.23025 27.31268 23.30908 1.000 26.54868 82 THR A CA 1
ATOM 1218 C C . THR A 1 82 ? 38.11028 27.49959 22.29820 1.000 28.81968 82 THR A C 1
ATOM 1219 O O . THR A 1 82 ? 37.01634 26.95590 22.45347 1.000 29.71336 82 THR A O 1
ATOM 1230 N N . LEU A 1 83 ? 38.39842 28.27461 21.26170 1.000 28.02973 83 LEU A N 1
ATOM 1231 C CA . LEU A 1 83 ? 37.51616 28.44540 20.11881 1.000 24.22664 83 LEU A CA 1
ATOM 1232 C C . LEU A 1 83 ? 38.23590 27.89802 18.90176 1.000 29.05351 83 LEU A C 1
ATOM 1233 O O . LEU A 1 83 ? 39.34992 28.33359 18.59943 1.000 28.74335 83 LEU A O 1
ATOM 1249 N N . THR A 1 84 ? 37.60428 26.95683 18.20547 1.000 23.40573 84 THR A N 1
ATOM 1250 C CA . THR A 1 84 ? 38.17523 26.33572 17.01902 1.000 25.77212 84 THR A CA 1
ATOM 1251 C C . THR A 1 84 ? 37.27981 26.63349 15.83101 1.000 29.03788 84 THR A C 1
ATOM 1252 O O . THR A 1 84 ? 36.07239 26.38586 15.88366 1.000 28.20430 84 THR A O 1
ATOM 1263 N N . GLN A 1 85 ? 37.86481 27.18550 14.77462 1.000 26.80792 85 GLN A N 1
ATOM 1264 C CA . GLN A 1 85 ? 37.08819 27.49439 13.58572 1.000 33.83331 85 GLN A CA 1
ATOM 1265 C C . GLN A 1 85 ? 36.68747 26.20762 12.87641 1.000 33.56587 85 GLN A C 1
ATOM 1266 O O . GLN A 1 85 ? 37.53434 25.36377 12.57708 1.000 33.66913 85 GLN A O 1
ATOM 1280 N N . LEU A 1 86 ? 35.40274 26.06898 12.55989 1.000 35.48863 86 LEU A N 1
ATOM 1281 C CA . LEU A 1 86 ? 34.94028 24.90206 11.81452 1.000 38.99849 86 LEU A CA 1
ATOM 1282 C C . LEU A 1 86 ? 34.81435 25.20624 10.32827 1.000 44.25318 86 LEU A C 1
ATOM 1283 O O . LEU A 1 86 ? 35.42260 24.53953 9.48388 1.000 49.94943 86 LEU A O 1
ATOM 1299 N N . ASP A 1 87 ? 33.98481 26.18293 10.00050 1.000 45.99257 87 ASP A N 1
ATOM 1300 C CA . ASP A 1 87 ? 33.84598 26.70387 8.65444 1.000 56.32636 87 ASP A CA 1
ATOM 1301 C C . ASP A 1 87 ? 33.89537 28.21830 8.75759 1.000 57.21789 87 ASP A C 1
ATOM 1302 O O . ASP A 1 87 ? 34.26563 28.76347 9.79941 1.000 56.34040 87 ASP A O 1
ATOM 1311 N N . ALA A 1 88 ? 33.47973 28.91431 7.69752 1.000 59.84672 88 ALA A N 1
ATOM 1312 C CA . ALA A 1 88 ? 33.46775 30.37038 7.77107 1.000 63.59223 88 ALA A CA 1
ATOM 1313 C C . ALA A 1 88 ? 32.48233 30.87254 8.82060 1.000 61.81832 88 ALA A C 1
ATOM 1314 O O . ALA A 1 88 ? 32.71476 31.92006 9.43530 1.000 66.39032 88 ALA A O 1
ATOM 1321 N N . ASP A 1 89 ? 31.40425 30.13289 9.06479 1.000 56.14161 89 ASP A N 1
ATOM 1322 C CA . ASP A 1 89 ? 30.31447 30.64597 9.88191 1.000 58.57759 89 ASP A CA 1
ATOM 1323 C C . ASP A 1 89 ? 30.40691 30.21535 11.33746 1.000 53.88278 89 ASP A C 1
ATOM 1324 O O . ASP A 1 89 ? 29.92933 30.94055 12.21540 1.000 53.48826 89 ASP A O 1
ATOM 1333 N N . THR A 1 90 ? 31.04334 29.08592 11.63118 1.000 48.38800 90 THR A N 1
ATOM 1334 C CA . THR A 1 90 ? 30.86025 28.43234 12.91620 1.000 39.98416 90 THR A CA 1
ATOM 1335 C C . THR A 1 90 ? 32.17982 28.19091 13.63254 1.000 34.93329 90 THR A C 1
ATOM 1336 O O . THR A 1 90 ? 33.21186 27.91818 13.01410 1.000 35.02028 90 THR A O 1
ATOM 1347 N N . LEU A 1 91 ? 32.12365 28.33106 14.95136 1.000 30.86837 91 LEU A N 1
ATOM 1348 C CA . LEU A 1 91 ? 33.21605 27.98601 15.84265 1.000 33.10437 91 LEU A CA 1
ATOM 1349 C C . LEU A 1 91 ? 32.78308 26.84623 16.75783 1.000 29.95777 91 LEU A C 1
ATOM 1350 O O . LEU A 1 91 ? 31.61418 26.74451 17.14318 1.000 27.23868 91 LEU A O 1
ATOM 1366 N N . LEU A 1 92 ? 33.74069 25.99428 17.11550 1.000 24.24157 92 LEU A N 1
ATOM 1367 C CA . LEU A 1 92 ? 33.55587 25.00706 18.17149 1.000 25.17286 92 LEU A CA 1
ATOM 1368 C C . LEU A 1 92 ? 34.14863 25.57770 19.45064 1.000 29.66765 92 LEU A C 1
ATOM 1369 O O . LEU A 1 92 ? 35.33318 25.92378 19.48152 1.000 26.61749 92 LEU A O 1
ATOM 1385 N N . ALA A 1 93 ? 33.33427 25.69023 20.49001 1.000 26.23413 93 ALA A N 1
ATOM 1386 C CA . ALA A 1 93 ? 33.76815 26.20781 21.77675 1.000 28.07952 93 ALA A CA 1
ATOM 1387 C C . ALA A 1 93 ? 33.77343 25.06821 22.77799 1.000 32.17076 93 ALA A C 1
ATOM 1388 O O . ALA A 1 93 ? 32.77925 24.35262 22.90920 1.000 29.65269 93 ALA A O 1
ATOM 1395 N N . THR A 1 94 ? 34.89561 24.88013 23.46129 1.000 29.18507 94 THR A N 1
ATOM 1396 C CA . THR A 1 94 ? 34.99455 23.87361 24.50683 1.000 32.77281 94 THR A CA 1
ATOM 1397 C C . THR A 1 94 ? 35.62136 24.51869 25.72892 1.000 37.34514 94 THR A C 1
ATOM 1398 O O . THR A 1 94 ? 36.71588 25.08606 25.63955 1.000 41.24709 94 THR A O 1
ATOM 1409 N N . GLY A 1 95 ? 34.93878 24.41203 26.87130 1.000 39.11385 95 GLY A N 1
ATOM 1410 C CA . GLY A 1 95 ? 35.36958 25.07656 28.07856 1.000 37.46827 95 GLY A CA 1
ATOM 1411 C C . GLY A 1 95 ? 35.36606 24.13896 29.26939 1.000 39.87445 95 GLY A C 1
ATOM 1412 O O . GLY A 1 95 ? 34.84036 23.02228 29.22439 1.000 40.37742 95 GLY A O 1
ATOM 1416 N N . THR A 1 96 ? 35.98237 24.61791 30.34245 1.000 39.56115 96 THR A N 1
ATOM 1417 C CA . THR A 1 96 ? 35.93793 23.96101 31.63340 1.000 39.46210 96 THR A CA 1
ATOM 1418 C C . THR A 1 96 ? 35.67419 25.03382 32.67479 1.000 44.52297 96 THR A C 1
ATOM 1419 O O . THR A 1 96 ? 36.37472 26.04971 32.70832 1.000 41.76271 96 THR A O 1
ATOM 1430 N N . TYR A 1 97 ? 34.64782 24.82403 33.49167 1.000 43.04341 97 TYR A N 1
ATOM 1431 C CA . TYR A 1 97 ? 34.38943 25.70572 34.61509 1.000 46.64960 97 TYR A CA 1
ATOM 1432 C C . TYR A 1 97 ? 35.35670 25.38956 35.74731 1.000 52.85135 97 TYR A C 1
ATOM 1433 O O . TYR A 1 97 ? 35.94773 24.30934 35.81174 1.000 55.32128 97 TYR A O 1
ATOM 1451 N N . ASP A 1 98 ? 35.53351 26.35673 36.64305 1.000 51.77254 98 ASP A N 1
ATOM 1452 C CA . ASP A 1 98 ? 36.46599 26.13459 37.73856 1.000 57.08524 98 ASP A CA 1
ATOM 1453 C C . ASP A 1 98 ? 36.03425 25.00146 38.66345 1.000 62.33487 98 ASP A C 1
ATOM 1454 O O . ASP A 1 98 ? 36.86076 24.53168 39.45207 1.000 63.38063 98 ASP A O 1
ATOM 1463 N N . ASP A 1 99 ? 34.79472 24.51989 38.56136 1.000 62.17347 99 ASP A N 1
ATOM 1464 C CA . ASP A 1 99 ? 34.34803 23.36892 39.33611 1.000 60.06912 99 ASP A CA 1
ATOM 1465 C C . ASP A 1 99 ? 34.65674 22.04507 38.64775 1.000 58.43734 99 ASP A C 1
ATOM 1466 O O . ASP A 1 99 ? 34.23626 20.99313 39.13673 1.000 60.60111 99 ASP A O 1
ATOM 1475 N N . GLY A 1 100 ? 35.37271 22.07194 37.52541 1.000 57.69599 100 GLY A N 1
ATOM 1476 C CA . GLY A 1 100 ? 35.70172 20.87373 36.78911 1.000 59.72192 100 GLY A CA 1
ATOM 1477 C C . GLY A 1 100 ? 34.71754 20.50427 35.70090 1.000 55.91253 100 GLY A C 1
ATOM 1478 O O . GLY A 1 100 ? 35.05585 19.69873 34.82427 1.000 57.31123 100 GLY A O 1
ATOM 1482 N N . THR A 1 101 ? 33.52222 21.08482 35.71771 1.000 56.04278 101 THR A N 1
ATOM 1483 C CA . THR A 1 101 ? 32.51606 20.75547 34.72135 1.000 52.98910 101 THR A CA 1
ATOM 1484 C C . THR A 1 101 ? 32.91564 21.31467 33.36471 1.000 50.78030 101 THR A C 1
ATOM 1485 O O . THR A 1 101 ? 33.40762 22.44177 33.25658 1.000 48.24879 101 THR A O 1
ATOM 1496 N N . LYS A 1 102 ? 32.69334 20.51985 32.32379 1.000 48.34345 102 LYS A N 1
ATOM 1497 C CA . LYS A 1 102 ? 33.09515 20.87496 30.97479 1.000 47.75262 102 LYS A CA 1
ATOM 1498 C C . LYS A 1 102 ? 31.86969 21.03033 30.09131 1.000 42.59926 102 LYS A C 1
ATOM 1499 O O . LYS A 1 102 ? 30.78308 20.53450 30.40102 1.000 46.33869 102 LYS A O 1
ATOM 1518 N N . TYR A 1 103 ? 32.05256 21.75216 28.99195 1.000 36.40188 103 TYR A N 1
ATOM 1519 C CA . TYR A 1 103 ? 30.97670 21.91850 28.03353 1.000 37.88462 103 TYR A CA 1
ATOM 1520 C C . TYR A 1 103 ? 31.56111 21.96926 26.63237 1.000 38.66415 103 TYR A C 1
ATOM 1521 O O . TYR A 1 103 ? 32.74342 22.25733 26.43612 1.000 34.93890 103 TYR A O 1
ATOM 1539 N N . THR A 1 104 ? 30.70725 21.66737 25.65859 1.000 33.92046 104 THR A N 1
ATOM 1540 C CA . THR A 1 104 ? 31.03872 21.78915 24.24656 1.000 31.68526 104 THR A CA 1
ATOM 1541 C C . THR A 1 104 ? 29.81139 22.34428 23.54450 1.000 32.90092 104 THR A C 1
ATOM 1542 O O . THR A 1 104 ? 28.72005 21.78114 23.67115 1.000 32.64403 104 THR A O 1
ATOM 1553 N N . VAL A 1 105 ? 29.98162 23.45520 22.82577 1.000 30.04986 105 VAL A N 1
ATOM 1554 C CA . VAL A 1 105 ? 28.90530 24.06198 22.05473 1.000 29.19970 105 VAL A CA 1
ATOM 1555 C C . VAL A 1 105 ? 29.49808 24.56044 20.74670 1.000 30.58848 105 VAL A C 1
ATOM 1556 O O . VAL A 1 105 ? 30.70133 24.79324 20.62826 1.000 30.79830 105 VAL A O 1
ATOM 1569 N N . THR A 1 106 ? 28.64103 24.68159 19.74572 1.000 26.72627 106 THR A N 1
ATOM 1570 C CA . THR A 1 106 ? 29.00609 25.38379 18.53123 1.000 26.65553 106 THR A CA 1
ATOM 1571 C C . THR A 1 106 ? 28.47215 26.80230 18.64054 1.000 30.58998 106 THR A C 1
ATOM 1572 O O . THR A 1 106 ? 27.42302 27.03979 19.24381 1.000 28.43186 106 THR A O 1
ATOM 1583 N N . LEU A 1 107 ? 29.19568 27.74065 18.05322 1.000 29.09409 107 LEU A N 1
ATOM 1584 C CA . LEU A 1 107 ? 28.80332 29.14488 18.04787 1.000 32.40361 107 LEU A CA 1
ATOM 1585 C C . LEU A 1 107 ? 28.70418 29.60295 16.60570 1.000 34.18185 107 LEU A C 1
ATOM 1586 O O . LEU A 1 107 ? 29.65975 29.45686 15.84129 1.000 29.10709 107 LEU A O 1
ATOM 1602 N N . THR A 1 108 ? 27.55019 30.13707 16.22633 1.000 32.73404 108 THR A N 1
ATOM 1603 C CA . THR A 1 108 ? 27.34159 30.62590 14.87482 1.000 36.57978 108 THR A CA 1
ATOM 1604 C C . THR A 1 108 ? 26.89854 32.07707 14.94374 1.000 46.24711 108 THR A C 1
ATOM 1605 O O . THR A 1 108 ? 25.97188 32.41041 15.69128 1.000 35.13388 108 THR A O 1
ATOM 1616 N N . ARG A 1 109 ? 27.56580 32.93912 14.18284 1.000 47.18996 109 ARG A N 1
ATOM 1617 C CA . ARG A 1 109 ? 27.17358 34.33885 14.15258 1.000 54.09450 109 ARG A CA 1
ATOM 1618 C C . ARG A 1 109 ? 25.88435 34.48717 13.35121 1.000 55.84868 109 ARG A C 1
ATOM 1619 O O . ARG A 1 109 ? 25.72437 33.89251 12.27848 1.000 55.34051 109 ARG A O 1
ATOM 1640 N N . VAL A 1 110 ? 24.94189 35.25053 13.91105 1.000 56.16606 110 VAL A N 1
ATOM 1641 C CA . VAL A 1 110 ? 23.69855 35.52300 13.21055 1.000 65.46259 110 VAL A CA 1
ATOM 1642 C C . VAL A 1 110 ? 24.02208 36.19192 11.88171 1.000 75.06657 110 VAL A C 1
ATOM 1643 O O . VAL A 1 110 ? 24.99528 36.94493 11.75664 1.000 72.45345 110 VAL A O 1
ATOM 1656 N N . ALA A 1 111 ? 23.22308 35.88109 10.86824 1.000 87.73942 111 ALA A N 1
ATOM 1657 C CA . ALA A 1 111 ? 23.46869 36.43439 9.55130 1.000 92.13662 111 ALA A CA 1
ATOM 1658 C C . ALA A 1 111 ? 23.24004 37.94492 9.56794 1.000 95.19861 111 ALA A C 1
ATOM 1659 O O . ALA A 1 111 ? 22.42739 38.45048 10.34823 1.000 91.67080 111 ALA A O 1
ATOM 1666 N N . PRO A 1 112 ? 23.97085 38.69740 8.73017 1.000 102.47805 112 PRO A N 1
ATOM 1667 C CA . PRO A 1 112 ? 23.71893 40.13802 8.61978 1.000 100.34013 112 PRO A CA 1
ATOM 1668 C C . PRO A 1 112 ? 22.58912 40.41643 7.63421 1.000 105.95816 112 PRO A C 1
ATOM 1669 O O . PRO A 1 112 ? 21.83325 39.48902 7.33207 1.000 100.89829 112 PRO A O 1
#

Radius of gyration: 13.35 Å; Cα contacts (8 Å, |Δi|>4): 249; chains: 1; bounding box: 37×29×33 Å

Sequence (112 aa):
MGTPLWALLGGPWRGTATYEDGTKVTLDYRYTRVSPDRLRADVTYTTPDGTTLEATVDLWKDANGVIRYHATYPDGTSADGTLTQLDADTLLATGTYDDGTKYTVTLTRVAP

Nearest PDB structures (foldseek):
  9hag-assembly1_A  TM=1.009E+00  e=2.208E-19  synthetic construct
  9hac-assembly2_C  TM=9.489E-01  e=4.931E-16  synthetic construct
  6d0t-assembly2_B  TM=7.676E-01  e=2.863E-06  synthetic construct
  6czj-assembly1_A  TM=7.893E-01  e=1.107E-05  synthetic construct
  8ah9-assembly1_A  TM=7.190E-01  e=4.496E-05  synthetic construct